Protein AF-A0A2J8PFP4-F1 (afdb_monomer)

Sequence (166 aa):
MRTADREARPGLLSLLLLLAGAGLSAASPPAAPRFNVSLDSAPELRWLPVLRHYDLDLVRAAMAQVIGDRVPKWVHVLIGKVVLELERFLPQPFTGEIRGMCDFMNLSLADCLLVNLAYESSAFCTSIVAQDSRGHIYHGRNLDYPFGNILRKLTVDVQFLKNGQV

Nearest PDB structures (foldseek):
  6dxw-assembly4_D  TM=9.879E-01  e=1.917E-19  Homo sapiens
  6dxx-assembly3_E  TM=9.504E-01  e=1.916E-13  Homo sapiens
  6dy1-assembly1_A  TM=9.183E-01  e=6.956E-11  Oryctolagus cuniculus
  6dxy-assembly2_C  TM=8.985E-01  e=9.750E-10  Mus musculus
  6dy2-assembly2_C  TM=8.325E-01  e=1.102E-09  Cavia porcellus

Organism: Pan troglodytes (NCBI:txid9598)

Mean predicted aligned error: 9.33 Å

Solvent-accessible surface area (backbone atoms only — not comparable to full-atom values): 10213 Å² total; per-residue (Å²): 135,84,84,82,81,80,78,77,65,72,68,62,61,58,56,54,52,60,64,65,70,64,71,74,76,68,75,75,75,84,77,59,57,74,48,76,33,45,70,78,44,60,44,45,55,33,54,54,76,63,55,73,79,51,62,63,70,61,51,52,52,49,47,53,48,51,34,69,76,62,48,56,69,69,55,55,58,48,38,65,75,41,38,78,68,52,50,80,76,50,59,81,60,56,51,40,33,49,48,26,52,17,65,74,69,74,49,54,68,40,57,51,50,47,42,61,54,46,62,78,48,88,63,44,74,52,78,49,78,49,66,52,100,86,71,52,79,46,78,52,71,53,83,44,51,100,63,42,86,58,49,66,77,70,50,64,44,76,43,58,22,52,95,88,39,112

pLDDT: mean 88.21, std 17.55, range [35.5, 98.75]

InterPro domains:
  IPR029130 Acid ceramidase, N-terminal [PF15508] (31-90)

Foldseek 3Di:
DDDDDDDDDPVVVVVVVVVVPPPPPVPPDDDFAEDEFEPVDQLLCRCVVVCVVDDLVLVVVVLVVLCVPQPPPVNLVVCLVCVVVVLVVDDPPVSNNLNSVCVVSVHDSSSSVSSVVSCVPDKDKDKDWDADPVGDIDIDMDIDDPPVVSVVVVDYHYDYDYPRHD

Structure (mmCIF, N/CA/C/O backbone):
data_AF-A0A2J8PFP4-F1
#
_entry.id   AF-A0A2J8PFP4-F1
#
loop_
_atom_site.group_PDB
_atom_site.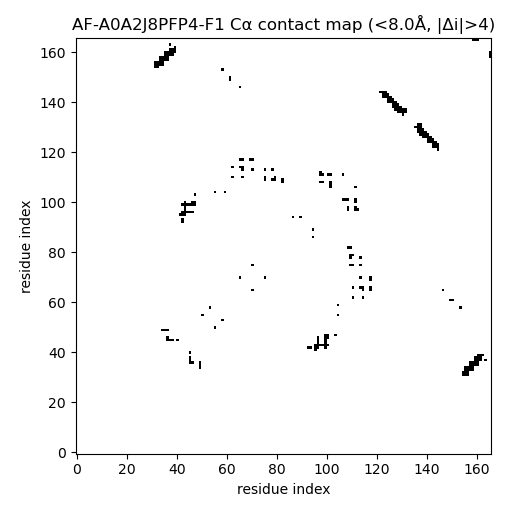id
_atom_site.type_symbol
_atom_site.label_atom_id
_atom_site.label_alt_id
_atom_site.label_comp_id
_atom_site.label_asym_id
_atom_site.label_entity_id
_atom_site.label_seq_id
_atom_site.pdbx_PDB_ins_code
_atom_site.Cartn_x
_atom_si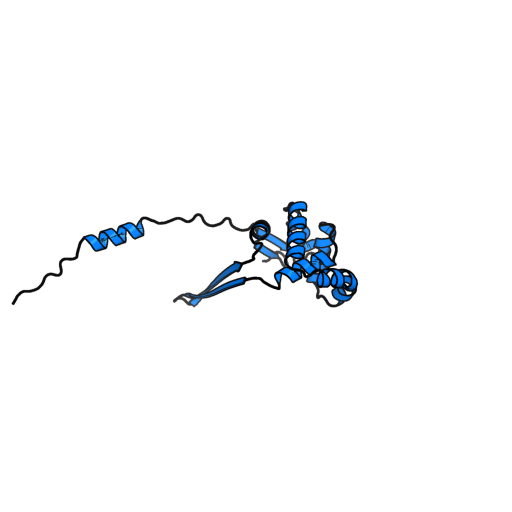te.Cartn_y
_atom_site.Cartn_z
_atom_site.occupancy
_atom_site.B_iso_or_equiv
_atom_site.auth_seq_id
_atom_site.auth_comp_id
_atom_site.auth_asym_id
_atom_site.auth_atom_id
_atom_site.pdbx_PDB_model_num
ATOM 1 N N . MET A 1 1 ? -46.204 -42.667 51.205 1.00 40.88 1 MET A N 1
ATOM 2 C CA . MET A 1 1 ? -45.641 -42.806 49.843 1.00 40.88 1 MET A CA 1
ATOM 3 C C . MET A 1 1 ? -44.461 -41.845 49.770 1.00 40.88 1 MET A C 1
ATOM 5 O O . MET A 1 1 ? -44.640 -40.692 50.130 1.00 40.88 1 MET A O 1
ATOM 9 N N . ARG A 1 2 ? -43.249 -42.362 49.537 1.00 35.50 2 ARG A N 1
ATOM 10 C CA . ARG A 1 2 ? -41.961 -41.719 49.862 1.00 35.50 2 ARG A CA 1
ATOM 11 C C . ARG A 1 2 ? -41.664 -40.487 48.995 1.00 35.50 2 ARG A C 1
ATOM 13 O O . ARG A 1 2 ? -41.816 -40.544 47.780 1.00 35.50 2 ARG A O 1
ATOM 20 N N . THR A 1 3 ? -41.188 -39.427 49.643 1.00 41.28 3 THR A N 1
ATOM 21 C CA . THR A 1 3 ? -40.472 -38.291 49.054 1.00 41.28 3 THR A CA 1
ATOM 22 C C . THR A 1 3 ? -39.126 -38.777 48.517 1.00 41.28 3 THR A C 1
ATOM 24 O O . THR A 1 3 ? -38.363 -39.407 49.246 1.00 41.28 3 THR A O 1
ATOM 27 N N . ALA A 1 4 ? -38.856 -38.546 47.233 1.00 41.44 4 ALA A N 1
ATOM 28 C CA . ALA A 1 4 ? -37.565 -38.845 46.627 1.00 41.44 4 ALA A CA 1
ATOM 29 C C . ALA A 1 4 ? -36.666 -37.609 46.743 1.00 41.44 4 ALA A C 1
ATOM 31 O O . ALA A 1 4 ? -36.849 -36.633 46.013 1.00 41.44 4 ALA A O 1
ATOM 32 N N . ASP A 1 5 ? -35.714 -37.664 47.672 1.00 41.69 5 ASP A N 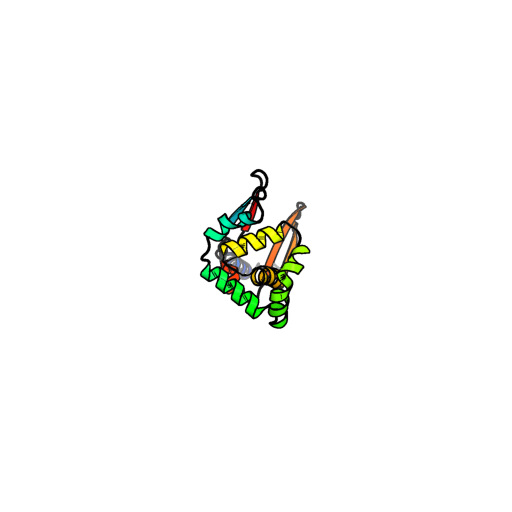1
ATOM 33 C CA . ASP A 1 5 ? -34.581 -36.748 47.730 1.00 41.69 5 ASP A CA 1
ATOM 34 C C . ASP A 1 5 ? -33.765 -36.862 46.436 1.00 41.69 5 ASP A C 1
ATOM 36 O O . ASP A 1 5 ? -33.290 -37.934 46.055 1.00 41.69 5 ASP A O 1
ATOM 40 N N . ARG A 1 6 ? -33.609 -35.738 45.732 1.00 49.31 6 ARG A N 1
ATOM 41 C CA . ARG A 1 6 ? -32.624 -35.598 44.658 1.00 49.31 6 ARG A CA 1
ATOM 42 C C . ARG A 1 6 ? -31.268 -35.342 45.309 1.00 49.31 6 ARG A C 1
ATOM 44 O O . ARG A 1 6 ? -30.914 -34.195 45.566 1.00 49.31 6 ARG A O 1
ATOM 51 N N . GLU A 1 7 ? -30.504 -36.404 45.546 1.00 48.09 7 GLU A N 1
ATOM 52 C CA . GLU A 1 7 ? -29.068 -36.289 45.808 1.00 48.09 7 GLU A CA 1
ATOM 53 C C . GLU A 1 7 ? -28.400 -35.549 44.639 1.00 48.09 7 GLU A C 1
ATOM 55 O O . GLU A 1 7 ? -28.343 -36.030 43.500 1.00 48.09 7 GLU A O 1
ATOM 60 N N . ALA A 1 8 ? -27.903 -34.345 44.917 1.00 50.38 8 ALA A N 1
ATOM 61 C CA . ALA A 1 8 ? -27.039 -33.613 44.009 1.00 50.38 8 ALA A CA 1
ATOM 62 C C . ALA A 1 8 ? -25.731 -34.400 43.857 1.00 50.38 8 ALA A C 1
ATOM 64 O O . ALA A 1 8 ? -24.941 -34.497 44.793 1.00 50.38 8 ALA A O 1
ATOM 65 N N . ARG A 1 9 ? -25.513 -34.995 42.677 1.00 55.59 9 ARG A N 1
ATOM 66 C CA . ARG A 1 9 ? -24.302 -35.769 42.372 1.00 55.59 9 ARG A CA 1
ATOM 67 C C . ARG A 1 9 ? -23.060 -34.868 42.508 1.00 55.59 9 ARG A C 1
ATOM 69 O O . ARG A 1 9 ? -22.893 -33.969 41.679 1.00 55.59 9 ARG A O 1
ATOM 76 N N . PRO A 1 10 ? -22.148 -35.130 43.464 1.00 51.59 10 PRO A N 1
ATOM 77 C CA . PRO A 1 10 ? -20.989 -34.270 43.732 1.00 51.59 10 PRO A CA 1
ATOM 78 C C . PRO A 1 10 ? -19.979 -34.220 42.572 1.00 51.59 10 PRO A C 1
ATOM 80 O O . PRO A 1 10 ? -19.159 -33.311 42.506 1.00 51.59 10 PRO A O 1
ATOM 83 N N . GLY A 1 11 ? -20.070 -35.142 41.606 1.00 53.44 11 GLY A N 1
ATOM 84 C CA . GLY A 1 11 ? -19.173 -35.192 40.448 1.00 53.44 11 GLY A CA 1
ATOM 85 C C . GLY A 1 11 ? -19.414 -34.120 39.377 1.00 53.44 11 GLY A C 1
ATOM 86 O O . GLY A 1 11 ? -18.504 -33.837 38.603 1.00 53.44 11 GLY A O 1
ATOM 87 N N . LEU A 1 12 ? -20.602 -33.499 39.317 1.00 53.47 12 LEU A N 1
ATOM 88 C CA . LEU A 1 12 ? -20.893 -32.497 38.277 1.00 53.47 12 LEU A CA 1
ATOM 89 C C . LEU A 1 12 ? -20.238 -31.138 38.584 1.00 53.47 12 LEU A C 1
ATOM 91 O O . LEU A 1 12 ? -19.797 -30.438 37.675 1.00 53.47 12 LEU A O 1
ATOM 95 N N . LEU A 1 13 ? -20.127 -30.791 39.870 1.00 50.81 13 LEU A N 1
ATOM 96 C CA . LEU A 1 13 ? -19.506 -29.547 40.334 1.00 50.81 13 LEU A CA 1
ATOM 97 C C . LEU A 1 13 ? -17.980 -29.572 40.161 1.00 50.81 13 LEU A C 1
ATOM 99 O O . LEU A 1 13 ? -17.392 -28.576 39.748 1.00 50.81 13 LEU A O 1
ATOM 103 N N . SER A 1 14 ? -17.343 -30.724 40.393 1.00 53.47 14 SER A N 1
ATOM 104 C CA . SER A 1 14 ? -15.900 -30.896 40.185 1.00 53.47 14 SER A CA 1
ATOM 105 C C . SER A 1 14 ? -15.495 -30.797 38.710 1.00 53.47 14 SER A C 1
ATOM 107 O O . SER A 1 14 ? -14.427 -30.270 38.409 1.00 53.47 14 SER A O 1
ATOM 109 N N . LEU A 1 15 ? -16.355 -31.234 37.781 1.00 50.84 15 LEU A N 1
ATOM 110 C CA . LEU A 1 15 ? -16.100 -31.124 36.340 1.00 50.84 15 LEU A CA 1
ATOM 111 C C . LEU A 1 15 ? -16.226 -29.673 35.831 1.00 50.84 15 LEU A C 1
ATOM 113 O O . LEU A 1 15 ? -15.460 -29.255 34.967 1.00 50.84 15 LEU A O 1
ATOM 117 N N . LEU A 1 16 ? -17.138 -28.884 36.411 1.00 51.00 16 LEU A N 1
ATOM 118 C CA . LEU A 1 16 ? -17.281 -27.448 36.129 1.00 51.00 16 LEU A CA 1
ATOM 119 C C . LEU A 1 16 ? -16.106 -26.617 36.678 1.00 51.00 16 LEU A C 1
ATOM 121 O O . LEU A 1 16 ? -15.674 -25.667 36.031 1.00 51.00 16 LEU A O 1
ATOM 125 N N . LEU A 1 17 ? -15.539 -27.004 37.825 1.00 51.75 17 LEU A N 1
ATOM 126 C CA . LEU A 1 17 ? -14.349 -26.361 38.403 1.00 51.75 17 LEU A CA 1
ATOM 127 C C . LEU A 1 17 ? -13.064 -26.648 37.603 1.00 51.75 17 LEU A C 1
ATOM 129 O O . LEU A 1 17 ? -12.207 -25.773 37.494 1.00 51.75 17 LEU A O 1
ATOM 133 N N . LEU A 1 18 ? -12.948 -27.828 36.983 1.00 50.22 18 LEU A N 1
ATOM 134 C CA . LEU A 1 18 ? -11.822 -28.172 36.099 1.00 50.22 18 LEU A CA 1
ATOM 135 C C . LEU A 1 18 ? -11.831 -27.380 34.779 1.00 50.22 18 LEU A C 1
ATOM 137 O O . LEU A 1 18 ? -10.768 -27.101 34.230 1.00 50.22 18 LEU A O 1
ATOM 141 N N . LEU A 1 19 ? -13.007 -26.958 34.300 1.00 51.31 19 LEU A N 1
ATOM 142 C CA . LEU A 1 19 ? -13.148 -26.089 33.123 1.00 51.31 19 LEU A CA 1
ATOM 143 C C . LEU A 1 19 ? -12.931 -24.600 33.438 1.00 51.31 19 LEU A C 1
ATOM 145 O O . LEU A 1 19 ? -12.617 -23.830 32.535 1.00 51.31 19 LEU A O 1
ATOM 149 N N . ALA A 1 20 ? -13.055 -24.191 34.704 1.00 50.16 20 ALA A N 1
ATOM 150 C CA . ALA A 1 20 ? -12.784 -22.819 35.138 1.00 50.16 20 ALA A CA 1
ATOM 151 C C . ALA A 1 20 ? -11.283 -22.540 35.368 1.00 50.16 20 ALA A C 1
ATOM 153 O O . ALA A 1 20 ? -10.859 -21.387 35.337 1.00 50.16 20 ALA A O 1
ATOM 154 N N . GLY A 1 21 ? -10.475 -23.584 35.599 1.00 46.50 21 GLY A N 1
ATOM 155 C CA . GLY A 1 21 ? -9.050 -23.471 35.940 1.00 46.50 21 GLY A CA 1
ATOM 156 C C . GLY A 1 21 ? -8.084 -23.419 34.752 1.00 46.50 21 GLY A C 1
ATOM 157 O O . GLY A 1 21 ? -6.934 -23.024 34.921 1.00 46.50 21 GLY A O 1
ATOM 158 N N . ALA A 1 22 ? -8.534 -23.764 33.544 1.00 48.81 22 ALA A N 1
ATOM 159 C CA . ALA A 1 22 ? -7.750 -23.614 32.321 1.00 48.81 22 ALA A CA 1
ATOM 160 C C . ALA A 1 22 ? -8.108 -22.294 31.630 1.00 48.81 22 ALA A C 1
ATOM 162 O O . ALA A 1 22 ? -8.529 -22.262 30.474 1.00 48.81 22 ALA A O 1
ATOM 163 N N . GLY A 1 23 ? -7.921 -21.185 32.345 1.00 50.06 23 GLY A N 1
ATOM 164 C CA . GLY A 1 23 ? -7.690 -19.906 31.696 1.00 50.06 23 GLY A CA 1
ATOM 165 C C . GLY A 1 23 ? -6.382 -20.015 30.922 1.00 50.06 23 GLY A C 1
ATOM 166 O O . GLY A 1 23 ? -5.331 -19.616 31.415 1.00 50.06 23 GLY A O 1
ATOM 167 N N . LEU A 1 24 ? -6.435 -20.603 29.724 1.00 48.34 24 LEU A N 1
ATOM 168 C CA . LEU A 1 24 ? -5.447 -20.372 28.685 1.00 48.34 24 LEU A CA 1
ATOM 169 C C . LEU A 1 24 ? -5.497 -18.867 28.441 1.00 48.34 24 LEU A C 1
ATOM 171 O O . LEU A 1 24 ? -6.281 -18.382 27.629 1.00 48.34 24 LEU A O 1
ATOM 175 N N . SER A 1 25 ? -4.696 -18.116 29.196 1.00 52.31 25 SER A N 1
ATOM 176 C CA . SER A 1 25 ? -4.283 -16.784 28.793 1.00 52.31 25 SER A CA 1
ATOM 177 C C . SER A 1 25 ? -3.449 -17.007 27.541 1.00 52.31 25 SER A C 1
ATOM 179 O O . SER A 1 25 ? -2.231 -17.170 27.593 1.00 52.31 25 SER A O 1
ATOM 181 N N . ALA A 1 26 ? -4.138 -17.176 26.412 1.00 59.69 26 ALA A N 1
ATOM 182 C CA . ALA A 1 26 ? -3.517 -17.088 25.116 1.00 59.69 26 ALA A CA 1
ATOM 183 C C . ALA A 1 26 ? -2.886 -15.701 25.104 1.00 59.69 26 ALA A C 1
ATOM 185 O O . ALA A 1 26 ? -3.598 -14.701 25.203 1.00 59.69 26 ALA A O 1
ATOM 186 N N . ALA A 1 27 ? -1.553 -15.653 25.098 1.00 63.12 27 ALA A N 1
ATOM 187 C CA . ALA A 1 27 ? -0.843 -14.398 24.967 1.00 63.12 27 ALA A CA 1
ATOM 188 C C . ALA A 1 27 ? -1.449 -13.659 23.772 1.00 63.12 27 ALA A C 1
ATOM 190 O O . ALA A 1 27 ? -1.549 -14.230 22.680 1.00 63.12 27 ALA A O 1
ATOM 191 N N . SER A 1 28 ? -1.917 -12.431 23.999 1.00 74.69 28 SER A N 1
ATOM 192 C CA . SER A 1 28 ? -2.461 -11.617 22.922 1.00 74.69 28 SER A CA 1
ATOM 193 C C . SER A 1 28 ? -1.425 -11.555 21.800 1.00 74.69 28 SER A C 1
ATOM 195 O O . SER A 1 28 ? -0.241 -11.341 22.093 1.00 74.69 28 SER A O 1
ATOM 197 N N . PRO A 1 29 ? -1.828 -11.750 20.532 1.00 83.44 29 PRO A N 1
ATOM 198 C CA . PRO A 1 29 ? -0.923 -11.546 19.416 1.00 83.44 29 PRO A CA 1
ATOM 199 C C . PRO A 1 29 ? -0.264 -10.166 19.532 1.00 83.44 29 PRO A C 1
ATOM 201 O O . PRO A 1 29 ? -0.910 -9.227 20.015 1.00 83.44 29 PRO A O 1
ATOM 204 N N . PRO A 1 30 ? 1.006 -10.020 19.118 1.00 90.06 30 PRO A N 1
ATOM 205 C CA . PRO A 1 30 ? 1.656 -8.720 19.136 1.00 90.06 30 PRO A CA 1
ATOM 206 C C . PRO A 1 30 ? 0.819 -7.727 18.327 1.00 90.06 30 PRO A C 1
ATOM 208 O O . PRO A 1 30 ? 0.369 -8.037 17.221 1.00 90.06 30 PRO A O 1
ATOM 211 N N . ALA A 1 31 ? 0.594 -6.544 18.896 1.00 93.94 31 ALA A N 1
ATOM 212 C CA . ALA A 1 31 ? -0.101 -5.474 18.199 1.00 93.94 31 ALA A CA 1
ATOM 213 C C . ALA A 1 31 ? 0.718 -5.018 16.984 1.00 93.94 31 ALA A C 1
ATOM 215 O O . ALA A 1 31 ? 1.953 -5.000 17.029 1.00 93.94 31 ALA A O 1
ATOM 216 N N . ALA A 1 32 ? 0.028 -4.631 15.911 1.00 96.50 32 ALA A N 1
ATOM 217 C CA . ALA A 1 32 ? 0.680 -4.015 14.767 1.00 96.50 32 ALA A CA 1
ATOM 218 C C . ALA A 1 32 ? 1.328 -2.679 15.187 1.00 96.50 32 ALA A C 1
ATOM 220 O O . ALA A 1 32 ? 0.770 -1.964 16.029 1.00 96.50 32 ALA A O 1
ATOM 221 N N . PRO A 1 33 ? 2.492 -2.312 14.622 1.00 97.50 33 PRO A N 1
ATOM 222 C CA . PRO A 1 33 ? 3.051 -0.981 14.811 1.00 97.50 33 PRO A CA 1
ATOM 223 C C . PRO A 1 33 ? 2.052 0.088 14.367 1.00 97.50 33 PRO A C 1
ATOM 225 O O . PRO A 1 33 ? 1.360 -0.082 13.360 1.00 97.50 33 PRO A O 1
ATOM 228 N N . ARG A 1 34 ? 1.998 1.197 15.108 1.00 98.31 34 ARG A N 1
ATOM 229 C CA . ARG A 1 34 ? 1.126 2.329 14.796 1.00 98.31 34 ARG A CA 1
ATOM 230 C C . ARG A 1 34 ? 1.922 3.492 14.227 1.00 98.31 34 ARG A C 1
ATOM 232 O O . ARG A 1 34 ? 2.930 3.883 14.811 1.00 98.31 34 ARG A O 1
ATOM 239 N N . PHE A 1 35 ? 1.424 4.078 13.145 1.00 98.44 35 PHE A N 1
ATOM 240 C CA . PHE A 1 35 ? 2.024 5.244 12.505 1.00 98.44 35 PHE A CA 1
ATOM 241 C C . PHE A 1 35 ? 1.008 6.354 12.261 1.00 98.44 35 PHE A C 1
ATOM 243 O O . PHE A 1 35 ? -0.181 6.099 12.080 1.00 98.44 35 PHE A O 1
ATOM 250 N N . ASN A 1 36 ? 1.511 7.585 12.192 1.00 98.44 36 ASN A N 1
ATOM 251 C CA . ASN A 1 36 ? 0.728 8.753 11.815 1.00 98.44 36 ASN A CA 1
ATOM 252 C C . ASN A 1 36 ? 1.052 9.151 10.374 1.00 98.44 36 ASN A C 1
ATOM 254 O O . ASN A 1 36 ? 2.225 9.238 10.007 1.00 98.44 36 ASN A O 1
ATOM 258 N N . VAL A 1 37 ? 0.023 9.458 9.587 1.00 98.62 37 VAL A N 1
ATOM 259 C CA . VAL A 1 37 ? 0.152 9.965 8.215 1.00 98.62 37 VAL A CA 1
ATOM 260 C C . VAL A 1 37 ? -0.600 11.287 8.104 1.00 98.62 37 VAL A C 1
ATOM 262 O O . VAL A 1 37 ? -1.812 11.332 8.279 1.00 98.62 37 VAL A O 1
ATOM 265 N N . SER A 1 38 ? 0.104 12.386 7.826 1.00 98.50 38 SER A N 1
ATOM 266 C CA . SER A 1 38 ? -0.521 13.712 7.725 1.00 98.50 38 SER A CA 1
ATOM 267 C C . SER A 1 38 ? -1.148 13.948 6.349 1.00 98.50 38 SER A C 1
ATOM 269 O O . SER A 1 38 ? -0.451 13.992 5.339 1.00 98.50 38 SER A O 1
ATOM 271 N N . LEU A 1 39 ? -2.457 14.198 6.314 1.00 98.56 39 LEU A N 1
ATOM 272 C CA . LEU A 1 39 ? -3.216 14.621 5.133 1.00 98.56 39 LEU A CA 1
ATOM 273 C C . LEU A 1 39 ? -2.982 16.095 4.761 1.00 98.56 39 LEU A C 1
ATOM 275 O O . LEU A 1 39 ? -3.491 16.561 3.738 1.00 98.56 39 LEU A O 1
ATOM 279 N N . ASP A 1 40 ? -2.231 16.836 5.578 1.00 98.31 40 ASP A N 1
ATOM 280 C CA . ASP A 1 40 ? -1.750 18.186 5.259 1.00 98.31 40 ASP A CA 1
ATOM 281 C C . ASP A 1 40 ? -0.465 18.153 4.427 1.00 98.31 40 ASP A C 1
ATOM 283 O O . ASP A 1 40 ? -0.133 19.129 3.758 1.00 98.31 40 ASP A O 1
ATOM 287 N N . SER A 1 41 ? 0.241 17.019 4.426 1.00 98.44 41 SER A N 1
ATOM 288 C CA . SER A 1 41 ? 1.385 16.799 3.544 1.00 98.44 41 SER A CA 1
ATOM 289 C C . SER A 1 41 ? 0.927 16.504 2.114 1.00 98.44 41 SER A C 1
ATOM 291 O O . SER A 1 41 ? -0.126 15.887 1.892 1.00 98.44 41 SER A O 1
ATOM 293 N N . ALA A 1 42 ? 1.750 16.915 1.144 1.00 98.50 42 ALA A N 1
ATOM 294 C CA . ALA A 1 42 ? 1.577 16.538 -0.256 1.00 98.50 42 ALA A CA 1
ATOM 295 C C . ALA A 1 42 ? 1.541 15.000 -0.385 1.00 98.50 42 ALA A C 1
ATOM 297 O O . ALA A 1 42 ? 2.339 14.346 0.298 1.00 98.50 42 ALA A O 1
ATOM 298 N N . PRO A 1 43 ? 0.637 14.422 -1.202 1.00 98.69 43 PRO A N 1
ATOM 299 C CA . PRO A 1 43 ? 0.469 12.972 -1.359 1.00 98.69 43 PRO A CA 1
ATOM 300 C C . PRO A 1 43 ? 1.786 12.194 -1.498 1.00 98.69 43 PRO A C 1
ATOM 302 O O . PRO A 1 43 ? 2.003 11.206 -0.802 1.00 98.69 43 PRO A O 1
ATOM 305 N N . GLU A 1 44 ? 2.713 12.712 -2.300 1.00 98.62 44 GLU A N 1
ATOM 306 C CA . GLU A 1 44 ? 4.015 12.119 -2.620 1.00 98.62 44 GLU A CA 1
ATOM 307 C C . GLU A 1 44 ? 4.931 11.971 -1.393 1.00 98.62 44 GLU A C 1
ATOM 309 O O . GLU A 1 44 ? 5.871 11.180 -1.391 1.00 98.62 44 GLU A O 1
ATOM 314 N N . LEU A 1 45 ? 4.673 12.731 -0.326 1.00 98.56 45 LEU A N 1
ATOM 315 C CA . LEU A 1 45 ? 5.523 12.779 0.863 1.00 98.56 45 LEU A CA 1
ATOM 316 C C . LEU A 1 45 ? 4.896 12.089 2.082 1.00 98.56 45 LEU A C 1
ATOM 318 O O . LEU A 1 45 ? 5.600 11.824 3.059 1.00 98.56 45 LEU A O 1
ATOM 322 N N . ARG A 1 46 ? 3.591 11.786 2.038 1.00 98.69 46 ARG A N 1
ATOM 323 C CA . ARG A 1 46 ? 2.794 11.322 3.192 1.00 98.69 46 ARG A CA 1
ATOM 324 C C . ARG A 1 46 ? 3.365 10.089 3.878 1.00 98.69 46 ARG A C 1
ATOM 326 O O . ARG A 1 46 ? 3.374 10.013 5.104 1.00 98.69 46 ARG A O 1
ATOM 333 N N . TRP A 1 47 ? 3.856 9.145 3.084 1.00 98.62 47 TRP A N 1
ATOM 334 C CA . TRP A 1 47 ? 4.299 7.836 3.560 1.00 98.62 47 TRP A CA 1
ATOM 335 C C . TRP A 1 47 ? 5.797 7.756 3.856 1.00 98.62 47 TRP A C 1
ATOM 337 O O . TRP A 1 47 ? 6.245 6.782 4.461 1.00 98.62 47 TRP A O 1
ATOM 347 N N . LEU A 1 48 ? 6.583 8.779 3.498 1.00 98.19 48 LEU A N 1
ATOM 348 C CA . LEU A 1 48 ? 8.035 8.766 3.704 1.00 98.19 48 LEU A CA 1
ATOM 349 C C . LEU A 1 48 ? 8.444 8.592 5.174 1.00 98.19 48 LEU A C 1
ATOM 351 O O . LEU A 1 48 ? 9.381 7.831 5.422 1.00 98.19 48 LEU A O 1
ATOM 355 N N . PRO A 1 49 ? 7.784 9.233 6.164 1.00 98.25 49 PRO A N 1
ATOM 356 C CA . PRO A 1 49 ? 8.106 8.995 7.567 1.00 98.25 49 PRO A CA 1
ATOM 357 C C . PRO A 1 49 ? 7.928 7.527 7.967 1.00 98.25 49 PRO A C 1
ATOM 359 O O . PRO A 1 49 ? 8.785 6.997 8.661 1.00 98.25 49 PRO A O 1
ATOM 362 N N . VAL A 1 50 ? 6.876 6.861 7.477 1.00 98.31 50 VAL A N 1
ATOM 363 C CA . VAL A 1 50 ? 6.584 5.447 7.767 1.00 98.31 50 VAL A CA 1
ATOM 364 C C . VAL A 1 50 ? 7.606 4.528 7.102 1.00 98.31 50 VAL A C 1
ATOM 366 O O . VAL A 1 50 ? 8.185 3.671 7.764 1.00 98.31 50 VAL A O 1
ATOM 369 N N . LEU A 1 51 ? 7.886 4.739 5.812 1.00 97.31 51 LEU A N 1
ATOM 370 C CA . LEU A 1 51 ? 8.797 3.895 5.029 1.00 97.31 51 LEU A CA 1
ATOM 371 C C . LEU A 1 51 ? 10.216 3.838 5.611 1.00 97.31 51 LEU A C 1
ATOM 373 O O . LEU A 1 51 ? 10.882 2.814 5.497 1.00 97.31 51 LEU A O 1
ATOM 377 N N . ARG A 1 52 ? 10.670 4.899 6.287 1.00 97.56 52 ARG A N 1
ATOM 378 C CA . ARG A 1 52 ? 11.989 4.948 6.946 1.00 97.56 52 ARG A CA 1
ATOM 379 C C . ARG A 1 52 ? 12.142 3.980 8.123 1.00 97.56 52 ARG A C 1
ATOM 381 O O . ARG A 1 52 ? 13.266 3.762 8.562 1.00 97.56 52 ARG A O 1
ATOM 388 N N . HIS A 1 53 ? 11.050 3.411 8.635 1.00 97.94 53 HIS A N 1
ATOM 389 C CA . HIS A 1 53 ? 11.088 2.399 9.695 1.00 97.94 53 HIS A CA 1
ATOM 390 C C . HIS A 1 53 ? 11.246 0.967 9.169 1.00 97.94 53 HIS A C 1
ATOM 392 O O . HIS A 1 53 ? 11.361 0.040 9.971 1.00 97.94 53 HIS A O 1
ATOM 398 N N . TYR A 1 54 ? 11.246 0.776 7.849 1.00 97.31 54 TYR A N 1
ATOM 399 C CA . TYR A 1 54 ? 11.298 -0.538 7.225 1.00 97.31 54 TYR A CA 1
ATOM 400 C C . TYR A 1 54 ? 12.616 -0.778 6.494 1.00 97.31 54 TYR A C 1
ATOM 402 O O . TYR A 1 54 ? 13.201 0.125 5.897 1.00 97.31 54 TYR A O 1
ATOM 410 N N . ASP A 1 55 ? 13.048 -2.037 6.503 1.00 96.56 55 ASP A N 1
ATOM 411 C CA . ASP A 1 55 ? 14.083 -2.527 5.600 1.00 96.56 55 ASP A CA 1
ATOM 412 C C . ASP A 1 55 ? 13.524 -2.570 4.170 1.00 96.56 55 ASP A C 1
ATOM 414 O O . ASP A 1 55 ? 12.611 -3.343 3.863 1.00 96.56 55 ASP A O 1
ATOM 418 N N . LEU A 1 56 ? 14.065 -1.722 3.295 1.00 95.88 56 LEU A N 1
ATOM 419 C CA . LEU A 1 56 ? 13.585 -1.597 1.922 1.00 95.88 56 LEU A CA 1
ATOM 420 C C . LEU A 1 56 ? 13.855 -2.842 1.086 1.00 95.88 56 LEU A C 1
ATOM 422 O O . LEU A 1 56 ? 13.088 -3.105 0.164 1.00 95.88 56 LEU A O 1
ATOM 426 N N . ASP A 1 57 ? 14.881 -3.632 1.396 1.00 95.81 57 ASP A N 1
ATOM 427 C CA . ASP A 1 57 ? 15.136 -4.866 0.652 1.00 95.81 57 ASP A CA 1
ATOM 428 C C . ASP A 1 57 ? 14.076 -5.917 0.982 1.00 95.81 57 ASP A C 1
ATOM 430 O O . ASP A 1 57 ? 13.566 -6.590 0.083 1.00 95.81 57 ASP A O 1
ATOM 434 N N . LEU A 1 58 ? 13.638 -5.971 2.245 1.00 94.50 58 LEU A N 1
ATOM 435 C CA . LEU A 1 58 ? 12.493 -6.781 2.654 1.00 94.50 58 LEU A CA 1
ATOM 436 C C . LEU A 1 58 ? 11.205 -6.324 1.957 1.00 94.50 58 LEU A C 1
ATOM 438 O O . LEU A 1 58 ? 10.462 -7.163 1.444 1.00 94.50 58 LEU A O 1
ATOM 442 N N . VAL A 1 59 ? 10.932 -5.016 1.916 1.00 96.25 59 VAL A N 1
ATOM 443 C CA . VAL A 1 59 ? 9.717 -4.474 1.280 1.00 96.25 59 VAL A CA 1
ATOM 444 C C . VAL A 1 59 ? 9.717 -4.738 -0.228 1.00 96.25 59 VAL A C 1
ATOM 446 O O . VAL A 1 59 ? 8.726 -5.234 -0.764 1.00 96.25 59 VAL A O 1
ATOM 449 N N . ARG A 1 60 ? 10.836 -4.489 -0.919 1.00 96.50 60 ARG A N 1
ATOM 450 C CA . ARG A 1 60 ? 10.972 -4.771 -2.357 1.00 96.50 60 ARG A CA 1
ATOM 451 C C . ARG A 1 60 ? 10.797 -6.256 -2.659 1.00 96.50 60 ARG A C 1
ATOM 453 O O . ARG A 1 60 ? 10.084 -6.598 -3.600 1.00 96.50 60 ARG A O 1
ATOM 460 N N . ALA A 1 61 ? 11.396 -7.137 -1.853 1.00 94.69 61 ALA A N 1
ATOM 461 C CA . ALA A 1 61 ? 11.235 -8.581 -2.008 1.00 94.69 61 ALA A CA 1
ATOM 462 C C . ALA A 1 61 ? 9.772 -9.014 -1.819 1.00 94.69 61 ALA A C 1
ATOM 464 O O . ALA A 1 61 ? 9.260 -9.812 -2.603 1.00 94.69 61 ALA A O 1
ATOM 465 N N . ALA A 1 62 ? 9.078 -8.441 -0.830 1.00 94.69 62 ALA A N 1
ATOM 466 C CA . ALA A 1 62 ? 7.655 -8.677 -0.613 1.00 94.69 62 ALA A CA 1
ATOM 467 C C . ALA A 1 62 ? 6.808 -8.255 -1.823 1.00 94.69 62 ALA A C 1
ATOM 469 O O . ALA A 1 62 ? 5.982 -9.034 -2.293 1.00 94.69 62 ALA A O 1
ATOM 470 N N . MET A 1 63 ? 7.034 -7.051 -2.359 1.00 95.38 63 MET A N 1
ATOM 471 C CA . MET A 1 63 ? 6.318 -6.555 -3.540 1.00 95.38 63 MET A CA 1
ATOM 472 C C . MET A 1 63 ? 6.570 -7.437 -4.765 1.00 95.38 63 MET A C 1
ATOM 474 O O . MET A 1 63 ? 5.620 -7.836 -5.437 1.00 95.38 63 MET A O 1
ATOM 478 N N . ALA A 1 64 ? 7.833 -7.785 -5.027 1.00 94.62 64 ALA A N 1
ATOM 479 C CA . ALA A 1 64 ? 8.209 -8.647 -6.143 1.00 94.62 64 ALA A CA 1
ATOM 480 C C . ALA A 1 64 ? 7.543 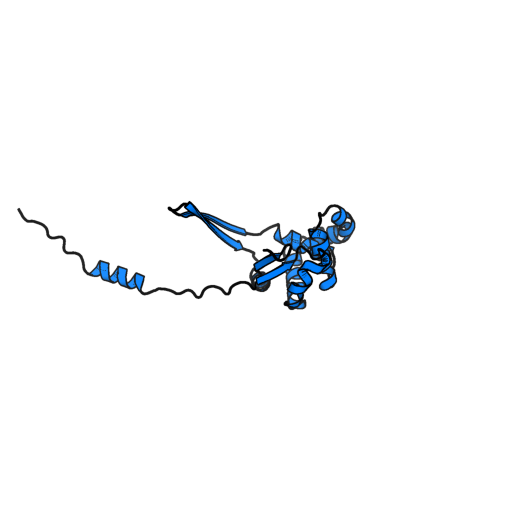-10.026 -6.045 1.00 94.62 64 ALA A C 1
ATOM 482 O O . ALA A 1 64 ? 7.046 -10.542 -7.046 1.00 94.62 64 ALA A O 1
ATOM 483 N N . GLN A 1 65 ? 7.480 -10.596 -4.840 1.00 92.88 65 GLN A N 1
ATOM 484 C CA . GLN A 1 65 ? 6.792 -11.859 -4.618 1.00 92.88 65 GLN A CA 1
ATOM 485 C C . GLN A 1 65 ? 5.284 -11.739 -4.863 1.00 92.88 65 GLN A C 1
ATOM 487 O O . GLN A 1 65 ? 4.729 -12.552 -5.595 1.00 92.88 65 GLN A O 1
ATOM 492 N N . VAL A 1 66 ? 4.614 -10.724 -4.304 1.00 93.12 66 VAL A N 1
ATOM 493 C CA . VAL A 1 66 ? 3.165 -10.537 -4.506 1.00 93.12 66 VAL A CA 1
ATOM 494 C C . VAL A 1 66 ? 2.836 -10.365 -5.990 1.00 93.12 66 VAL A C 1
ATOM 496 O O . VAL A 1 66 ? 1.895 -10.988 -6.481 1.00 93.12 66 VAL A O 1
ATOM 499 N N . ILE A 1 67 ? 3.626 -9.576 -6.724 1.00 94.81 67 ILE A N 1
ATOM 500 C CA . ILE A 1 67 ? 3.456 -9.420 -8.174 1.00 94.81 67 ILE A CA 1
ATOM 501 C C . ILE A 1 67 ? 3.670 -10.762 -8.880 1.00 94.81 67 ILE A C 1
ATOM 503 O O . ILE A 1 67 ? 2.815 -11.175 -9.659 1.00 94.81 67 ILE A O 1
ATOM 507 N N . GLY A 1 68 ? 4.766 -11.467 -8.588 1.00 93.25 68 GLY A N 1
ATOM 508 C CA . GLY A 1 68 ? 5.081 -12.753 -9.214 1.00 93.25 68 GLY A CA 1
ATOM 509 C C . GLY A 1 68 ? 4.024 -13.834 -8.969 1.00 93.25 68 GLY A C 1
ATOM 510 O O . GLY A 1 68 ? 3.720 -14.608 -9.877 1.00 93.25 68 GLY A O 1
ATOM 511 N N . ASP A 1 69 ? 3.433 -13.850 -7.774 1.00 90.88 69 ASP A N 1
ATOM 512 C CA . ASP A 1 69 ? 2.453 -14.853 -7.357 1.00 90.88 69 ASP A CA 1
ATOM 513 C C . ASP A 1 69 ? 1.024 -14.528 -7.825 1.00 90.88 69 ASP A C 1
ATOM 515 O O . ASP A 1 69 ? 0.212 -15.443 -8.002 1.00 90.88 69 ASP A O 1
ATOM 519 N N . ARG A 1 70 ? 0.670 -13.242 -7.980 1.00 92.44 70 ARG A N 1
ATOM 520 C CA . ARG A 1 70 ? -0.730 -12.812 -8.196 1.00 92.44 70 ARG A CA 1
ATOM 521 C C . ARG A 1 70 ? -0.994 -12.112 -9.516 1.00 92.44 70 ARG A C 1
ATOM 523 O O . ARG A 1 70 ? -2.137 -12.125 -9.966 1.00 92.44 70 ARG A O 1
ATOM 530 N N . VAL A 1 71 ? 0.014 -11.531 -10.159 1.00 94.94 71 VAL A N 1
ATOM 531 C CA . VAL A 1 71 ? -0.168 -10.794 -11.411 1.00 94.94 71 VAL A CA 1
ATOM 532 C C . VAL A 1 71 ? 0.183 -11.700 -12.593 1.00 94.94 71 VAL A C 1
ATOM 534 O O . VAL A 1 71 ? 1.335 -12.110 -12.744 1.00 94.94 71 VAL A O 1
ATOM 537 N N . PRO A 1 72 ? -0.772 -12.012 -13.491 1.00 96.31 72 PRO A N 1
ATOM 538 C CA . PRO A 1 72 ? -0.459 -12.763 -14.698 1.00 96.31 72 PRO A CA 1
ATOM 539 C C . PRO A 1 72 ? 0.589 -12.033 -15.544 1.00 96.31 72 PRO A C 1
ATOM 541 O O . PRO A 1 72 ? 0.496 -10.824 -15.756 1.00 96.31 72 PRO A O 1
ATOM 544 N N . LYS A 1 73 ? 1.548 -12.773 -16.113 1.00 97.00 73 LYS A N 1
ATOM 545 C CA . LYS A 1 73 ? 2.656 -12.195 -16.901 1.00 97.00 73 LYS A CA 1
ATOM 546 C C . LYS A 1 73 ? 2.190 -11.248 -18.010 1.00 97.00 73 LYS A C 1
ATOM 548 O O . LYS A 1 73 ? 2.822 -10.228 -18.256 1.00 97.00 73 LYS A O 1
ATOM 553 N N . TRP A 1 74 ? 1.079 -11.569 -18.675 1.00 97.81 74 TRP A N 1
ATOM 554 C CA . TRP A 1 74 ? 0.532 -10.723 -19.739 1.00 97.81 74 TRP A CA 1
ATOM 555 C C . TRP A 1 74 ? 0.009 -9.379 -19.210 1.00 97.81 74 TRP A C 1
ATOM 557 O O . TRP A 1 74 ? 0.158 -8.371 -19.895 1.00 97.81 74 TRP A O 1
ATOM 567 N N . VAL A 1 75 ? -0.543 -9.349 -17.989 1.00 97.50 75 VAL A N 1
ATOM 568 C CA . VAL A 1 75 ? -0.980 -8.116 -17.317 1.00 97.50 75 VAL A CA 1
ATOM 569 C C . VAL A 1 75 ? 0.236 -7.274 -16.959 1.00 97.50 75 VAL A C 1
ATOM 571 O O . VAL A 1 75 ? 0.255 -6.089 -17.268 1.00 97.50 75 VAL A O 1
ATOM 574 N N . HIS A 1 76 ? 1.275 -7.886 -16.381 1.00 97.75 76 HIS A N 1
ATOM 575 C CA . HIS A 1 76 ? 2.520 -7.188 -16.039 1.00 97.75 76 HIS A CA 1
ATOM 576 C C . HIS A 1 76 ? 3.148 -6.511 -17.268 1.00 97.75 76 HIS A C 1
ATOM 578 O O . HIS A 1 76 ? 3.404 -5.308 -17.250 1.00 97.75 76 HIS A O 1
ATOM 584 N N . VAL A 1 77 ? 3.275 -7.244 -18.382 1.00 97.81 77 VAL A N 1
ATOM 585 C CA . VAL A 1 77 ? 3.784 -6.704 -19.657 1.00 97.81 77 VAL A CA 1
ATOM 586 C C . VAL A 1 77 ? 2.883 -5.603 -20.222 1.00 97.81 77 VAL A C 1
ATOM 588 O O . VAL A 1 77 ? 3.393 -4.615 -20.750 1.00 97.81 77 VAL A O 1
ATOM 591 N N . LEU A 1 78 ? 1.558 -5.765 -20.154 1.00 97.69 78 LEU A N 1
ATOM 592 C CA . LEU A 1 78 ? 0.612 -4.767 -20.652 1.00 97.69 78 LEU A CA 1
ATOM 593 C C . LEU A 1 78 ? 0.717 -3.469 -19.853 1.00 97.69 78 LEU A C 1
ATOM 595 O O . LEU A 1 78 ? 0.936 -2.416 -20.447 1.00 97.69 78 LEU A O 1
ATOM 599 N N . ILE A 1 79 ? 0.607 -3.545 -18.525 1.00 97.25 79 ILE A N 1
ATOM 600 C CA . ILE A 1 79 ? 0.656 -2.367 -17.654 1.00 97.25 79 ILE A CA 1
ATOM 601 C C . ILE A 1 79 ? 2.008 -1.668 -17.770 1.00 97.25 79 ILE A C 1
ATOM 603 O O . ILE A 1 79 ? 2.029 -0.449 -17.900 1.00 97.25 79 ILE A O 1
ATOM 607 N N . GLY A 1 80 ? 3.119 -2.403 -17.874 1.00 97.00 80 GLY A N 1
ATOM 608 C CA . GLY A 1 80 ? 4.434 -1.807 -18.130 1.00 97.00 80 GLY A CA 1
ATOM 609 C C . GLY A 1 80 ? 4.496 -0.919 -19.383 1.00 97.00 80 GLY A C 1
ATOM 610 O O . GLY A 1 80 ? 5.291 0.015 -19.423 1.00 97.00 80 GLY A O 1
ATOM 611 N N . LYS A 1 81 ? 3.643 -1.163 -20.388 1.00 97.44 81 LYS A N 1
ATOM 612 C CA . LYS A 1 81 ? 3.573 -0.357 -21.618 1.00 97.44 81 LYS A CA 1
ATOM 613 C C . LYS A 1 81 ? 2.612 0.824 -21.540 1.00 97.44 81 LYS A C 1
ATOM 615 O O . LYS A 1 81 ? 2.816 1.782 -22.271 1.00 97.44 81 LYS A O 1
ATOM 620 N N . VAL A 1 82 ? 1.559 0.732 -20.726 1.00 97.00 82 VAL A N 1
ATOM 621 C CA . VAL A 1 82 ? 0.447 1.705 -20.726 1.00 97.00 82 VAL A CA 1
ATOM 622 C C . VAL A 1 82 ? 0.292 2.455 -19.406 1.00 97.00 82 VAL A C 1
ATOM 624 O O . VAL A 1 82 ? -0.677 3.190 -19.235 1.00 97.00 82 VAL A O 1
ATOM 627 N N . VAL A 1 83 ? 1.198 2.256 -18.441 1.00 96.69 83 VAL A N 1
ATOM 628 C CA . VAL A 1 83 ? 1.045 2.812 -17.088 1.00 96.69 83 VAL A CA 1
ATOM 629 C C . VAL A 1 83 ? 0.962 4.340 -17.085 1.00 96.69 83 VAL A C 1
ATOM 631 O O . VAL A 1 83 ? 0.180 4.882 -16.315 1.00 96.69 83 VAL A O 1
ATOM 634 N N . LEU A 1 84 ? 1.698 5.035 -17.959 1.00 95.56 84 LEU A N 1
ATOM 635 C CA . LEU A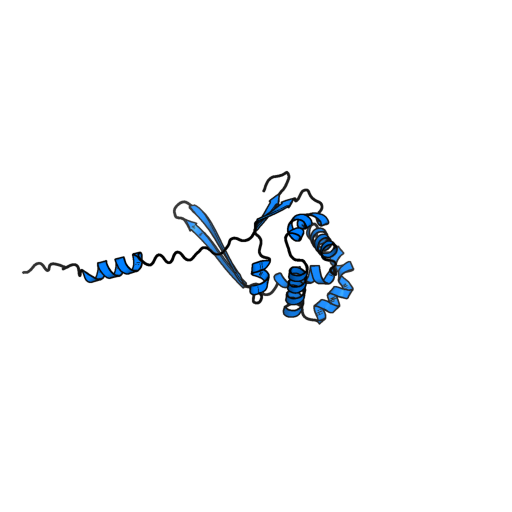 1 84 ? 1.696 6.503 -18.015 1.00 95.56 84 LEU A CA 1
ATOM 636 C C . LEU A 1 84 ? 0.356 7.054 -18.521 1.00 95.56 84 LEU A C 1
ATOM 638 O O . LEU A 1 84 ? -0.153 8.045 -18.003 1.00 95.56 84 LEU A O 1
ATOM 642 N N . GLU A 1 85 ? -0.249 6.401 -19.510 1.00 95.69 85 GLU A N 1
ATOM 643 C CA . GLU A 1 85 ? -1.593 6.718 -19.979 1.00 95.69 85 GLU A CA 1
ATOM 644 C C . GLU A 1 85 ? -2.641 6.362 -18.926 1.00 95.69 85 GLU A C 1
ATOM 646 O O . GLU A 1 85 ? -3.537 7.166 -18.672 1.00 95.69 85 GLU A O 1
ATOM 651 N N . LEU A 1 86 ? -2.519 5.187 -18.298 1.00 93.19 86 LEU A N 1
ATOM 652 C CA . LEU A 1 86 ? -3.445 4.705 -17.273 1.00 93.19 86 LEU A CA 1
ATOM 653 C C . LEU A 1 86 ? -3.478 5.636 -16.061 1.00 93.19 86 LEU A C 1
ATOM 655 O O . LEU A 1 86 ? -4.549 5.926 -15.534 1.00 93.19 86 LEU A O 1
ATOM 659 N N . GLU A 1 87 ? -2.320 6.138 -15.647 1.00 93.81 87 GLU A N 1
ATOM 660 C CA . GLU A 1 87 ? -2.186 7.039 -14.510 1.00 93.81 87 GLU A CA 1
ATOM 661 C C . GLU A 1 87 ? -3.068 8.287 -14.632 1.00 93.81 87 GLU A C 1
ATOM 663 O O . GLU A 1 87 ? -3.623 8.753 -13.641 1.00 93.81 87 GLU A O 1
ATOM 668 N N . ARG A 1 88 ? -3.285 8.791 -15.852 1.00 94.50 88 ARG A N 1
ATOM 669 C CA . ARG A 1 88 ? -4.139 9.964 -16.105 1.00 94.50 88 ARG A CA 1
ATOM 670 C C . ARG A 1 88 ? -5.605 9.735 -15.738 1.00 94.50 88 ARG A C 1
ATOM 672 O O . ARG A 1 88 ? -6.349 10.702 -15.599 1.00 94.50 88 ARG A O 1
ATOM 679 N N . PHE A 1 89 ? -6.019 8.477 -15.617 1.00 95.62 89 PHE A N 1
ATOM 680 C CA . PHE A 1 89 ? -7.367 8.077 -15.222 1.00 95.62 89 PHE A CA 1
ATOM 681 C C . PHE A 1 89 ? -7.457 7.688 -13.744 1.00 95.62 89 PHE A C 1
ATOM 683 O O . PHE A 1 89 ? -8.557 7.471 -13.238 1.00 95.62 89 PHE A O 1
ATOM 690 N N . LEU A 1 90 ? -6.322 7.592 -13.048 1.00 95.44 90 LEU A N 1
ATOM 691 C CA . LEU A 1 90 ? -6.289 7.255 -11.635 1.00 95.44 90 LEU A CA 1
ATOM 692 C C . LEU A 1 90 ? -6.494 8.526 -10.788 1.00 95.44 90 LEU A C 1
ATOM 694 O O . LEU A 1 90 ? -5.867 9.559 -11.042 1.00 95.44 90 LEU A O 1
ATOM 698 N N . PRO A 1 91 ? -7.373 8.486 -9.775 1.00 97.75 91 PRO A N 1
ATOM 699 C CA . PRO A 1 91 ? -7.696 9.665 -8.987 1.00 97.75 91 PRO A CA 1
ATOM 700 C C . PRO A 1 91 ? -6.574 10.038 -8.011 1.00 97.75 91 PRO A C 1
ATOM 702 O O . PRO A 1 91 ? -5.902 9.181 -7.434 1.00 97.75 91 PRO A O 1
ATOM 705 N N . GLN A 1 92 ? -6.439 11.338 -7.749 1.00 97.62 92 GLN A N 1
ATOM 706 C CA . GLN A 1 92 ? -5.715 11.818 -6.572 1.00 97.62 92 GLN A CA 1
ATOM 707 C C . GLN A 1 92 ? -6.553 11.590 -5.299 1.00 97.62 92 GLN A C 1
ATOM 709 O O . GLN A 1 92 ? -7.784 11.624 -5.374 1.00 97.62 92 GLN A O 1
ATOM 714 N N . PRO A 1 93 ? -5.925 11.372 -4.125 1.00 98.31 93 PRO A N 1
ATOM 715 C CA . PRO A 1 93 ? -4.485 11.469 -3.842 1.00 98.31 93 PRO A CA 1
ATOM 716 C C . PRO A 1 93 ? -3.668 10.196 -4.144 1.00 98.31 93 PRO A C 1
ATOM 718 O O . PRO A 1 93 ? -2.461 10.171 -3.908 1.00 98.31 93 PRO A O 1
ATOM 721 N N . PHE A 1 94 ? -4.309 9.126 -4.618 1.00 98.31 94 PHE A N 1
ATOM 722 C CA . PHE A 1 94 ? -3.685 7.805 -4.713 1.00 98.31 94 PHE A CA 1
ATOM 723 C C . PHE A 1 94 ? -2.515 7.770 -5.696 1.00 98.31 94 PHE A C 1
ATOM 725 O O . PHE A 1 94 ? -1.498 7.144 -5.411 1.00 98.31 94 PHE A O 1
ATOM 732 N N . THR A 1 95 ? -2.618 8.469 -6.830 1.00 97.69 95 THR A N 1
ATOM 733 C CA . THR A 1 95 ? -1.520 8.543 -7.805 1.00 97.69 95 THR A CA 1
ATOM 734 C C . THR A 1 95 ? -0.275 9.199 -7.229 1.00 97.69 95 THR A C 1
ATOM 736 O O . THR A 1 95 ? 0.819 8.659 -7.388 1.00 97.69 95 THR A O 1
ATOM 739 N N . GLY A 1 96 ? -0.429 10.318 -6.518 1.00 98.44 96 GLY A N 1
ATOM 740 C CA . GLY A 1 96 ? 0.682 10.991 -5.850 1.00 98.44 96 GLY A CA 1
ATOM 741 C C . GLY A 1 96 ? 1.301 10.133 -4.745 1.00 98.44 96 GLY A C 1
ATOM 742 O O . GLY A 1 96 ? 2.520 10.006 -4.682 1.00 98.44 96 GLY A O 1
ATOM 743 N N . GLU A 1 97 ? 0.484 9.466 -3.921 1.00 98.75 97 GLU A N 1
ATOM 744 C CA . GLU A 1 97 ? 0.987 8.552 -2.883 1.00 98.75 97 GLU A CA 1
ATOM 745 C C . GLU A 1 97 ? 1.766 7.368 -3.479 1.00 98.75 97 GLU A C 1
ATOM 747 O O . GLU A 1 97 ? 2.876 7.079 -3.027 1.00 98.75 97 GLU A O 1
ATOM 752 N N . ILE A 1 98 ? 1.242 6.729 -4.533 1.00 98.44 98 ILE A N 1
ATOM 753 C CA . ILE A 1 98 ? 1.924 5.635 -5.242 1.00 98.44 98 ILE A CA 1
ATOM 754 C C . ILE A 1 98 ? 3.256 6.122 -5.826 1.00 98.44 98 ILE A C 1
ATOM 756 O O . ILE A 1 98 ? 4.274 5.461 -5.628 1.00 98.44 98 ILE A O 1
ATOM 760 N N . ARG A 1 99 ? 3.283 7.287 -6.492 1.00 98.00 99 ARG A N 1
ATOM 761 C CA . ARG A 1 99 ? 4.526 7.876 -7.020 1.00 98.00 99 ARG A CA 1
ATOM 762 C C . ARG A 1 99 ? 5.559 8.116 -5.929 1.00 98.00 99 ARG A C 1
ATOM 764 O O . ARG A 1 99 ? 6.695 7.682 -6.076 1.00 98.00 99 ARG A O 1
ATOM 771 N N . GLY A 1 100 ? 5.153 8.726 -4.818 1.00 98.31 100 GLY A N 1
ATOM 772 C CA . GLY A 1 100 ? 6.037 8.985 -3.683 1.00 98.31 100 GLY A CA 1
ATOM 773 C C . GLY A 1 100 ? 6.697 7.718 -3.136 1.00 98.31 100 GLY A C 1
ATOM 774 O O . GLY A 1 100 ? 7.895 7.701 -2.848 1.00 98.31 100 GLY A O 1
ATOM 775 N N . MET A 1 101 ? 5.930 6.627 -3.050 1.00 97.94 101 MET A N 1
ATOM 776 C CA . MET A 1 101 ? 6.457 5.315 -2.674 1.00 97.94 101 MET A CA 1
A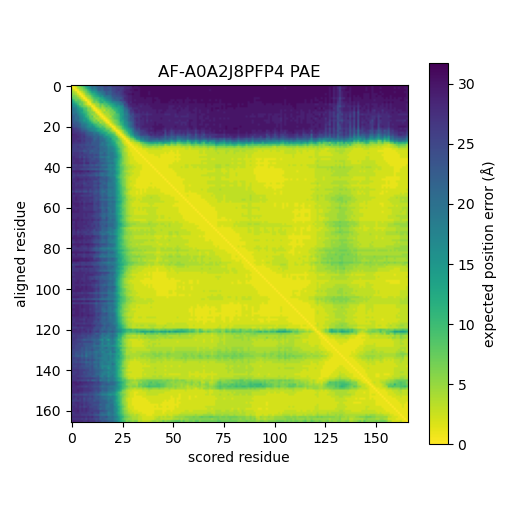TOM 777 C C . MET A 1 101 ? 7.438 4.758 -3.715 1.00 97.94 101 MET A C 1
ATOM 779 O O . MET A 1 101 ? 8.495 4.248 -3.335 1.00 97.94 101 MET A O 1
ATOM 783 N N . CYS A 1 102 ? 7.119 4.860 -5.010 1.00 97.38 102 CYS A N 1
ATOM 784 C CA . CYS A 1 102 ? 8.006 4.407 -6.083 1.00 97.38 102 CYS A CA 1
ATOM 785 C C . CYS A 1 102 ? 9.337 5.151 -6.077 1.00 97.38 102 CYS A C 1
ATOM 787 O O . CYS A 1 102 ? 10.386 4.512 -6.120 1.00 97.38 102 CYS A O 1
ATOM 789 N N . ASP A 1 103 ? 9.291 6.478 -5.979 1.00 97.81 103 ASP A N 1
ATOM 790 C CA . ASP A 1 103 ? 10.472 7.336 -5.998 1.00 97.81 103 ASP A CA 1
ATOM 791 C C . ASP A 1 103 ? 11.375 7.028 -4.798 1.00 97.81 103 ASP A C 1
ATOM 793 O O . ASP A 1 103 ? 12.585 6.858 -4.948 1.00 97.81 103 ASP A O 1
ATOM 797 N N . PHE A 1 104 ? 10.789 6.867 -3.605 1.00 97.69 104 PHE A N 1
ATOM 798 C CA . PHE A 1 104 ? 11.544 6.529 -2.398 1.00 97.69 104 PHE A CA 1
ATOM 799 C C . PHE A 1 104 ? 12.185 5.137 -2.460 1.00 97.69 104 PHE A C 1
ATOM 801 O O . PHE A 1 104 ? 13.306 4.943 -1.991 1.00 97.69 104 PHE A O 1
ATOM 808 N N . MET A 1 105 ? 11.484 4.155 -3.032 1.00 96.25 105 MET A N 1
ATOM 809 C CA . MET A 1 105 ? 11.975 2.777 -3.125 1.00 96.25 105 MET A CA 1
ATOM 810 C C . MET A 1 105 ? 12.797 2.500 -4.387 1.00 96.25 105 MET A C 1
ATOM 812 O O . MET A 1 105 ? 13.398 1.424 -4.466 1.00 96.25 105 MET A O 1
ATOM 816 N N . ASN A 1 106 ? 12.876 3.453 -5.320 1.00 96.62 106 ASN A N 1
ATOM 817 C CA . ASN A 1 106 ? 13.440 3.295 -6.661 1.00 96.62 106 ASN A CA 1
ATOM 818 C C . ASN A 1 106 ? 12.792 2.127 -7.434 1.00 96.62 106 ASN A C 1
ATOM 820 O O . ASN A 1 106 ? 13.472 1.211 -7.898 1.00 96.62 106 ASN A O 1
ATOM 824 N N . LEU A 1 107 ? 11.459 2.136 -7.509 1.00 96.81 107 LEU A N 1
ATOM 825 C CA . LEU A 1 107 ? 10.647 1.126 -8.194 1.00 96.81 107 LEU A CA 1
ATOM 826 C C . LEU A 1 107 ? 9.910 1.716 -9.396 1.00 96.81 107 LEU A C 1
ATOM 828 O O . LEU A 1 107 ? 9.673 2.920 -9.476 1.00 96.81 107 LEU A O 1
ATOM 832 N N . SER A 1 108 ? 9.521 0.855 -10.338 1.00 97.75 108 SER A N 1
ATOM 833 C CA . SER A 1 108 ? 8.724 1.286 -11.484 1.00 97.75 108 SER A CA 1
ATOM 834 C C . SER A 1 108 ? 7.295 1.640 -11.054 1.00 97.75 108 SER A C 1
ATOM 836 O O . SER A 1 108 ? 6.700 0.960 -10.215 1.00 97.75 108 SER A O 1
ATOM 838 N N . LEU A 1 109 ? 6.703 2.666 -11.678 1.00 97.56 109 LEU A N 1
ATOM 839 C CA . LEU A 1 109 ? 5.299 3.027 -11.442 1.00 97.56 109 LEU A CA 1
ATOM 840 C C . LEU A 1 109 ? 4.351 1.854 -11.740 1.00 97.56 109 LEU A C 1
ATOM 842 O O . LEU A 1 109 ? 3.358 1.668 -11.040 1.00 97.56 109 LEU A O 1
ATOM 846 N N . ALA A 1 110 ? 4.678 1.045 -12.754 1.00 97.75 110 ALA A N 1
ATOM 847 C CA . ALA A 1 110 ? 3.911 -0.142 -13.112 1.00 97.75 110 ALA A CA 1
ATOM 848 C C . ALA A 1 110 ? 3.879 -1.159 -11.965 1.00 97.75 110 ALA A C 1
ATOM 850 O O . ALA A 1 110 ? 2.798 -1.611 -11.600 1.00 97.75 110 ALA A O 1
ATOM 851 N N . ASP A 1 111 ? 5.025 -1.477 -11.358 1.00 97.75 111 ASP A N 1
ATOM 852 C CA . ASP A 1 111 ? 5.086 -2.436 -10.250 1.00 97.75 111 ASP A CA 1
ATOM 853 C C . ASP A 1 111 ? 4.390 -1.901 -8.995 1.00 97.75 111 ASP A C 1
ATOM 855 O O . ASP A 1 111 ? 3.610 -2.622 -8.371 1.00 97.75 111 ASP A O 1
ATOM 859 N N . CYS A 1 112 ? 4.601 -0.627 -8.643 1.00 97.81 112 CYS A N 1
ATOM 860 C CA . CYS A 1 112 ? 3.903 -0.023 -7.506 1.00 97.81 112 CYS A CA 1
ATOM 861 C C . CYS A 1 112 ? 2.379 -0.028 -7.694 1.00 97.81 112 CYS A C 1
ATOM 863 O O . CYS A 1 112 ? 1.636 -0.300 -6.750 1.00 97.81 112 CYS A O 1
ATOM 865 N N . LEU A 1 113 ? 1.895 0.263 -8.906 1.00 97.69 113 LEU A N 1
ATOM 866 C CA . LEU A 1 113 ? 0.470 0.206 -9.212 1.00 97.69 113 LEU A CA 1
ATOM 867 C C . LEU A 1 113 ? -0.047 -1.235 -9.136 1.00 97.69 113 LEU A C 1
ATOM 869 O O . LEU A 1 113 ? 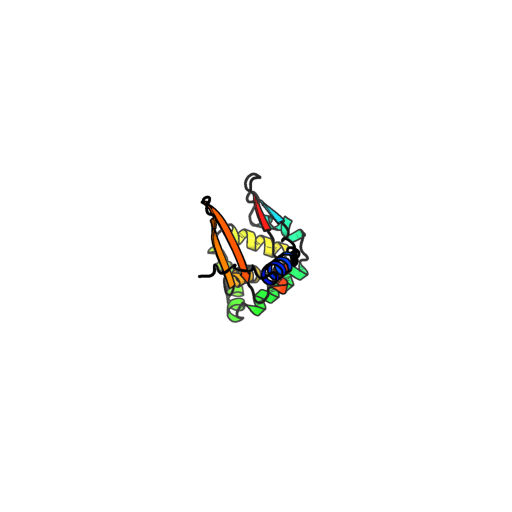-1.060 -1.503 -8.493 1.00 97.69 113 LEU A O 1
A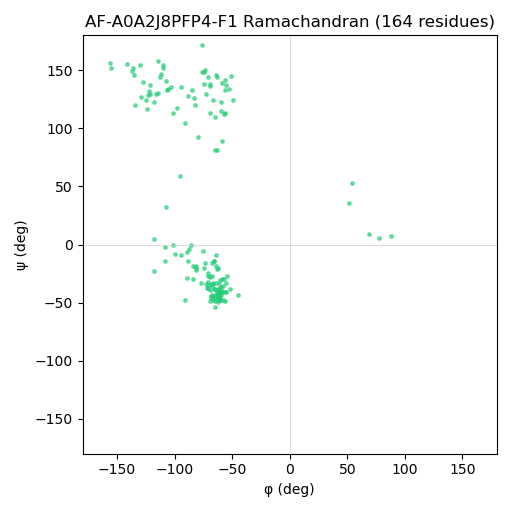TOM 873 N N . LEU A 1 114 ? 0.660 -2.173 -9.766 1.00 97.19 114 LEU A N 1
ATOM 874 C CA . LEU A 1 114 ? 0.256 -3.574 -9.828 1.00 97.19 114 LEU A CA 1
ATOM 875 C C . LEU A 1 114 ? 0.199 -4.233 -8.455 1.00 97.19 114 LEU A C 1
ATOM 877 O O . LEU A 1 114 ? -0.724 -5.005 -8.218 1.00 97.19 114 LEU A O 1
ATOM 881 N N . VAL A 1 115 ? 1.128 -3.932 -7.543 1.00 95.62 115 VAL A N 1
ATOM 882 C CA . VAL A 1 115 ? 1.063 -4.509 -6.194 1.00 95.62 115 VAL A CA 1
ATOM 883 C C . VAL A 1 115 ? -0.139 -3.984 -5.406 1.00 95.62 115 VAL A C 1
ATOM 885 O O . VAL A 1 115 ? -0.761 -4.762 -4.691 1.00 95.62 115 VAL A O 1
ATOM 888 N N . ASN A 1 116 ? -0.526 -2.714 -5.582 1.00 96.56 116 ASN A N 1
ATOM 889 C CA . ASN A 1 116 ? -1.748 -2.179 -4.974 1.00 96.56 116 ASN A CA 1
ATOM 890 C C . ASN A 1 116 ? -2.985 -2.912 -5.514 1.00 96.56 116 ASN A C 1
ATOM 892 O O . ASN A 1 116 ? -3.831 -3.341 -4.740 1.00 96.56 116 ASN A O 1
ATOM 896 N N . LEU A 1 117 ? -3.045 -3.149 -6.829 1.00 95.31 117 LEU A N 1
ATOM 897 C CA . LEU A 1 117 ? -4.145 -3.889 -7.457 1.00 95.31 117 LEU A CA 1
ATOM 898 C C . LEU A 1 117 ? -4.138 -5.392 -7.131 1.00 95.31 117 LEU A C 1
ATOM 900 O O . LEU A 1 117 ? -5.188 -6.030 -7.141 1.00 95.31 117 LEU A O 1
ATOM 904 N N . ALA A 1 118 ? -2.978 -5.980 -6.838 1.00 93.06 118 ALA A N 1
ATOM 905 C CA . ALA A 1 118 ? -2.868 -7.398 -6.510 1.00 93.06 118 ALA A CA 1
ATOM 906 C C . ALA A 1 118 ? -3.623 -7.756 -5.218 1.00 93.06 118 ALA A C 1
ATOM 908 O O . ALA A 1 118 ? -4.180 -8.853 -5.135 1.00 93.06 118 ALA A O 1
ATOM 909 N N . TYR A 1 119 ? -3.685 -6.834 -4.250 1.00 90.81 119 TYR A N 1
ATOM 910 C CA . TYR A 1 119 ? -4.461 -6.986 -3.013 1.00 90.81 119 TYR A CA 1
ATOM 911 C C . TYR A 1 119 ? -5.983 -6.918 -3.233 1.00 90.81 119 TYR A C 1
ATOM 913 O O . TYR A 1 119 ? -6.747 -7.501 -2.468 1.00 90.81 119 TYR A O 1
ATOM 921 N N . GLU A 1 120 ? -6.443 -6.274 -4.305 1.00 92.44 120 GLU A N 1
ATOM 922 C CA . GLU A 1 120 ? -7.879 -6.104 -4.594 1.00 92.44 120 GLU A CA 1
ATOM 923 C C . GLU A 1 120 ? -8.550 -7.390 -5.081 1.00 92.44 120 GLU A C 1
ATOM 925 O O . GLU A 1 120 ? -9.773 -7.527 -5.093 1.00 92.44 120 GLU A O 1
ATOM 930 N N . SER A 1 121 ? -7.743 -8.365 -5.485 1.00 82.31 121 SER A N 1
ATOM 931 C CA . SER A 1 121 ? -8.215 -9.695 -5.826 1.00 82.31 121 SER A CA 1
ATOM 932 C C . SER A 1 121 ? -7.735 -10.668 -4.765 1.00 82.31 121 SER A C 1
ATOM 934 O O . SER A 1 121 ? -6.668 -10.492 -4.185 1.00 82.31 121 SER A O 1
ATOM 936 N N . SER A 1 122 ? -8.481 -11.751 -4.544 1.00 78.94 122 SER A N 1
ATOM 937 C CA . SER A 1 122 ? -7.997 -12.939 -3.829 1.00 78.94 122 SER A CA 1
ATOM 938 C C . SER A 1 122 ? -7.723 -12.808 -2.319 1.00 78.94 122 SER A C 1
ATOM 940 O O . SER A 1 122 ? -7.186 -13.746 -1.719 1.00 78.94 122 SER A O 1
ATOM 942 N N . ALA A 1 123 ? -8.110 -11.685 -1.714 1.00 88.69 123 ALA A N 1
ATOM 943 C CA . ALA A 1 123 ? -8.251 -11.554 -0.271 1.00 88.69 123 ALA A CA 1
ATOM 944 C C . ALA A 1 123 ? -9.446 -12.384 0.220 1.00 88.69 123 ALA A C 1
ATOM 946 O O . ALA A 1 123 ? -10.518 -12.359 -0.386 1.00 88.69 123 ALA A O 1
ATOM 947 N N . PHE A 1 124 ? -9.279 -13.078 1.342 1.00 93.56 124 PHE A N 1
ATOM 948 C CA . PHE A 1 124 ? -10.381 -13.709 2.065 1.00 93.56 124 PHE A CA 1
ATOM 949 C C . PHE A 1 124 ? -10.622 -12.968 3.380 1.00 93.56 124 PHE A C 1
ATOM 951 O O . PHE A 1 124 ? -9.742 -12.283 3.916 1.00 93.56 124 PHE A O 1
ATOM 958 N N . CYS A 1 125 ? -11.848 -13.048 3.885 1.00 96.12 125 CYS A N 1
ATOM 959 C CA . CYS A 1 125 ? -12.211 -12.378 5.118 1.00 96.12 125 CYS A CA 1
ATOM 960 C C . CYS A 1 125 ? -13.388 -13.038 5.824 1.00 96.12 125 CYS A C 1
ATOM 962 O O . CYS A 1 125 ? -14.281 -13.607 5.201 1.00 96.12 125 CYS A O 1
ATOM 964 N N . THR A 1 126 ? -13.403 -12.889 7.145 1.00 97.75 126 THR A N 1
ATOM 965 C CA . THR A 1 126 ? -14.607 -13.038 7.966 1.00 97.75 126 THR A CA 1
ATOM 966 C C . THR A 1 126 ? -14.800 -11.738 8.729 1.00 97.75 126 THR A C 1
ATOM 968 O O . THR A 1 126 ? -13.859 -11.269 9.369 1.00 97.75 126 THR A O 1
ATOM 971 N N . SER A 1 127 ? -16.001 -11.169 8.665 1.00 98.12 127 SER A N 1
ATOM 972 C CA . SER A 1 127 ? -16.359 -9.922 9.345 1.00 98.12 127 SER A CA 1
ATOM 973 C C . SER A 1 127 ? -17.620 -10.129 10.172 1.00 98.12 127 SER A C 1
ATOM 975 O O . SER A 1 127 ? -18.553 -10.799 9.734 1.00 98.12 127 SER A O 1
ATOM 977 N N . ILE A 1 128 ? -17.643 -9.549 11.368 1.00 98.56 128 ILE A N 1
ATOM 978 C CA . ILE A 1 128 ? -18.757 -9.619 12.310 1.00 98.56 128 ILE A CA 1
ATOM 979 C C . ILE A 1 128 ? -19.092 -8.198 12.752 1.00 98.56 128 ILE A C 1
ATOM 981 O O . ILE A 1 128 ? -18.229 -7.472 13.249 1.00 98.56 128 ILE A O 1
ATOM 985 N N . VAL A 1 129 ? -20.365 -7.835 12.617 1.00 98.44 129 VAL A N 1
ATOM 986 C CA . VAL A 1 129 ? -20.963 -6.669 13.267 1.00 98.44 129 VAL A CA 1
ATOM 987 C C . VAL A 1 129 ? -22.011 -7.164 14.258 1.00 98.44 129 VAL A C 1
ATOM 989 O O . VAL A 1 129 ? -22.825 -8.025 13.926 1.00 98.44 129 VAL A O 1
ATOM 992 N N . ALA A 1 130 ? -21.961 -6.668 15.490 1.00 98.50 130 ALA A N 1
ATOM 993 C CA . ALA A 1 130 ? -22.855 -7.083 16.565 1.00 98.50 130 ALA A CA 1
ATOM 994 C C . ALA A 1 130 ? -23.265 -5.886 17.425 1.00 98.50 130 ALA A C 1
ATOM 996 O O . ALA A 1 130 ? -22.539 -4.898 17.512 1.00 98.50 130 ALA A O 1
ATOM 997 N N . GLN A 1 131 ? -24.417 -5.992 18.082 1.00 98.69 131 GLN A N 1
ATOM 998 C CA . GLN A 1 131 ? -24.910 -5.003 19.035 1.00 98.69 131 GLN A CA 1
ATOM 999 C C . GLN A 1 131 ? -25.149 -5.680 20.390 1.00 98.69 131 GLN A C 1
ATOM 1001 O O . GLN A 1 131 ? -25.762 -6.748 20.429 1.00 98.69 131 GLN A O 1
ATOM 1006 N N . ASP A 1 132 ? -24.667 -5.095 21.494 1.00 98.25 132 ASP A N 1
ATOM 1007 C CA . ASP A 1 132 ? -24.966 -5.614 22.839 1.00 98.25 132 ASP A CA 1
ATOM 1008 C C . ASP A 1 132 ? -26.395 -5.253 23.291 1.00 98.25 132 ASP A C 1
ATOM 1010 O O . ASP A 1 132 ? -27.105 -4.458 22.671 1.00 98.25 132 ASP A O 1
ATOM 1014 N N . SER A 1 133 ? -26.830 -5.816 24.420 1.00 98.44 133 SER A N 1
ATOM 1015 C CA . SER A 1 133 ? -28.140 -5.524 25.020 1.00 98.44 133 SER A CA 1
ATOM 1016 C C . SER A 1 133 ? -28.319 -4.073 25.485 1.00 98.44 133 SER A C 1
ATOM 1018 O O . SER A 1 133 ? -29.431 -3.689 25.838 1.00 98.44 133 SER A O 1
ATOM 1020 N N . ARG A 1 134 ? -27.251 -3.262 25.489 1.00 98.56 134 ARG A N 1
ATOM 1021 C CA . ARG A 1 134 ? -27.269 -1.833 25.836 1.00 98.56 134 ARG A CA 1
ATOM 1022 C C . ARG A 1 134 ? -27.234 -0.932 24.599 1.00 98.56 134 ARG A C 1
ATOM 1024 O O . ARG A 1 134 ? -27.265 0.284 24.748 1.00 98.56 134 ARG A O 1
ATOM 1031 N N . GLY A 1 135 ? -27.183 -1.504 23.397 1.00 98.31 135 GLY A N 1
ATOM 1032 C CA . GLY A 1 135 ? -27.130 -0.752 22.147 1.00 98.31 135 GL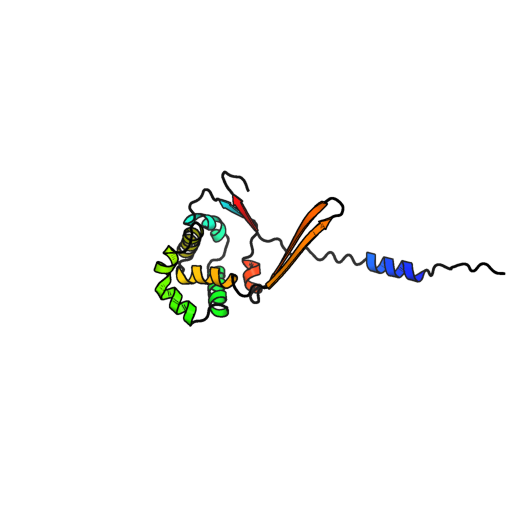Y A CA 1
ATOM 1033 C C . GLY A 1 135 ? -25.724 -0.370 21.678 1.00 98.31 135 GLY A C 1
ATOM 1034 O O . GLY A 1 135 ? -25.610 0.366 20.703 1.00 98.31 135 GLY A O 1
ATOM 1035 N N . HIS A 1 136 ? -24.653 -0.856 22.315 1.00 98.69 136 HIS A N 1
ATOM 1036 C CA . HIS A 1 136 ? -23.290 -0.624 21.829 1.00 98.69 136 HIS A CA 1
ATOM 1037 C C . HIS A 1 136 ? -22.991 -1.481 20.602 1.00 98.69 136 HIS A C 1
ATOM 1039 O O . HIS A 1 136 ? -23.300 -2.672 20.588 1.00 98.69 136 HIS A O 1
ATOM 1045 N N . ILE A 1 137 ? -22.329 -0.888 19.609 1.00 98.56 137 ILE A N 1
ATOM 1046 C CA . ILE A 1 137 ? -21.930 -1.557 18.370 1.00 98.56 137 ILE A CA 1
ATOM 1047 C C . ILE A 1 137 ? -20.497 -2.082 18.483 1.00 98.56 137 ILE A C 1
ATOM 1049 O O . ILE A 1 137 ? -19.591 -1.369 18.910 1.00 98.56 137 ILE A O 1
ATOM 1053 N N . TYR A 1 138 ? -20.296 -3.317 18.036 1.00 98.50 138 TYR A N 1
ATOM 1054 C CA . TYR A 1 138 ? -19.011 -3.999 17.947 1.00 98.50 138 TYR A CA 1
ATOM 1055 C C . TYR A 1 138 ? -18.760 -4.393 16.497 1.00 98.50 138 TYR A C 1
ATOM 1057 O O . TYR A 1 138 ? -19.656 -4.900 15.821 1.00 98.50 138 TYR A O 1
ATOM 1065 N N . HIS A 1 139 ? -17.532 -4.190 16.029 1.00 98.50 139 HIS A N 1
ATOM 1066 C CA . HIS A 1 139 ? -17.104 -4.572 14.690 1.00 98.50 139 HIS A CA 1
ATOM 1067 C C . HIS A 1 139 ? -15.739 -5.254 14.791 1.00 98.50 139 HIS A C 1
ATOM 1069 O O . HIS A 1 139 ? -14.782 -4.666 15.289 1.00 98.50 139 HIS A O 1
ATOM 1075 N N . GLY A 1 140 ? -15.662 -6.507 14.348 1.00 98.12 140 GLY A N 1
ATOM 1076 C CA . GLY A 1 140 ? -14.432 -7.294 14.324 1.00 98.12 140 GLY A CA 1
ATOM 1077 C C . GLY A 1 140 ? -14.288 -8.043 13.007 1.00 98.12 140 GLY A C 1
ATOM 1078 O O . GLY A 1 140 ? -15.286 -8.364 12.359 1.00 98.12 140 GLY A O 1
ATOM 1079 N N . ARG A 1 141 ? -13.048 -8.313 12.590 1.00 98.19 141 ARG A N 1
ATOM 1080 C CA . ARG A 1 141 ? -12.777 -9.023 11.337 1.00 98.19 141 ARG A CA 1
ATOM 1081 C C . ARG A 1 141 ? -11.414 -9.719 11.327 1.00 98.19 141 ARG A C 1
ATOM 1083 O O . ARG A 1 141 ? -10.493 -9.256 11.991 1.00 98.19 141 ARG A O 1
ATOM 1090 N N . ASN A 1 142 ? -11.278 -10.750 10.491 1.00 96.94 142 ASN A N 1
ATOM 1091 C CA . ASN A 1 142 ? -10.003 -11.370 10.094 1.00 96.94 142 ASN A CA 1
ATOM 1092 C C . ASN A 1 142 ? -9.725 -11.112 8.613 1.00 96.94 142 ASN A C 1
ATOM 1094 O O . ASN A 1 142 ? -10.673 -11.092 7.819 1.00 96.94 142 ASN A O 1
ATOM 1098 N N . LEU A 1 143 ? -8.452 -10.913 8.253 1.00 95.38 143 LEU A N 1
ATOM 1099 C CA . LEU A 1 143 ? -7.967 -10.744 6.879 1.00 95.38 143 LEU A CA 1
ATOM 1100 C C . LEU A 1 143 ? -6.995 -11.856 6.524 1.00 95.38 143 LEU A C 1
ATOM 1102 O O . LEU A 1 143 ? -5.949 -11.988 7.159 1.00 95.38 143 LEU A O 1
ATOM 1106 N N . ASP A 1 144 ? -7.317 -12.589 5.468 1.00 94.25 144 ASP A N 1
ATOM 1107 C CA . ASP A 1 144 ? -6.613 -13.809 5.118 1.00 94.25 144 ASP A CA 1
ATOM 1108 C C . ASP A 1 144 ? -6.019 -13.696 3.712 1.00 94.25 144 ASP A C 1
ATOM 1110 O O . ASP A 1 144 ? -6.700 -13.359 2.740 1.00 94.25 144 ASP A O 1
ATOM 1114 N N . TYR A 1 145 ? -4.728 -14.011 3.612 1.00 90.94 145 TYR A N 1
ATOM 1115 C CA . TYR A 1 145 ? -3.977 -14.078 2.362 1.00 90.94 145 TYR A CA 1
ATOM 1116 C C . TYR A 1 145 ? -3.102 -15.334 2.332 1.00 90.94 145 TYR A C 1
ATOM 1118 O O . TYR A 1 145 ? -2.522 -15.696 3.362 1.00 90.94 145 TYR A O 1
ATOM 1126 N N . PRO A 1 146 ? -2.900 -15.957 1.154 1.00 85.12 146 PRO A N 1
ATOM 1127 C CA . PRO A 1 146 ? -2.011 -17.113 1.033 1.00 85.12 146 PRO A CA 1
ATOM 1128 C C . PRO A 1 146 ? -0.526 -16.764 1.252 1.00 85.12 146 PRO A C 1
ATOM 1130 O O . PRO A 1 146 ? 0.271 -17.650 1.536 1.00 85.12 146 PRO A O 1
ATOM 1133 N N . PHE A 1 147 ? -0.160 -15.480 1.196 1.00 84.25 147 PHE A N 1
ATOM 1134 C CA . PHE A 1 147 ? 1.187 -14.944 1.450 1.00 84.25 147 PHE A CA 1
ATOM 1135 C C . PHE A 1 147 ? 1.284 -14.190 2.795 1.00 84.25 147 PHE A C 1
ATOM 1137 O O . PHE A 1 147 ? 2.048 -13.239 2.970 1.00 84.25 147 PHE A O 1
ATOM 1144 N N . GLY A 1 148 ? 0.505 -14.624 3.795 1.00 83.38 148 GLY A N 1
ATOM 1145 C CA . GLY A 1 148 ? 0.447 -13.981 5.113 1.00 83.38 148 GLY A CA 1
ATOM 1146 C C . GLY A 1 148 ? 1.764 -13.988 5.909 1.00 83.38 148 GLY A C 1
ATOM 1147 O O . GLY A 1 148 ? 1.937 -13.168 6.804 1.00 83.38 148 GLY A O 1
ATOM 1148 N N . ASN A 1 149 ? 2.722 -14.868 5.604 1.00 85.88 149 ASN A N 1
ATOM 1149 C CA . ASN A 1 149 ? 4.049 -14.876 6.245 1.00 85.88 149 ASN A CA 1
ATOM 1150 C C . ASN A 1 149 ? 4.834 -13.570 6.027 1.00 85.88 149 ASN A C 1
ATOM 1152 O O . ASN A 1 149 ? 5.603 -13.169 6.901 1.00 85.88 149 ASN A O 1
ATOM 1156 N N . ILE A 1 150 ? 4.613 -12.910 4.893 1.00 86.75 150 ILE A N 1
ATOM 1157 C CA . ILE A 1 150 ? 5.261 -11.651 4.529 1.00 86.75 150 ILE A CA 1
ATOM 1158 C C . ILE A 1 150 ? 4.412 -10.475 5.000 1.00 86.75 150 ILE A C 1
ATOM 1160 O O . ILE A 1 150 ? 4.921 -9.590 5.685 1.00 86.75 150 ILE A O 1
ATOM 1164 N N . LEU A 1 151 ? 3.102 -10.509 4.729 1.00 91.38 151 LEU A N 1
ATOM 1165 C CA . LEU A 1 151 ? 2.203 -9.405 5.079 1.00 91.38 151 LEU A CA 1
ATOM 1166 C C . LEU A 1 151 ? 2.134 -9.139 6.579 1.00 91.38 151 LEU A C 1
ATOM 1168 O O . LEU A 1 151 ? 2.041 -7.983 6.980 1.00 91.38 151 LEU A O 1
ATOM 1172 N N . ARG A 1 152 ? 2.248 -10.173 7.424 1.00 94.06 152 ARG A N 1
ATOM 1173 C CA . ARG A 1 152 ? 2.279 -9.995 8.886 1.00 94.06 152 ARG A CA 1
ATOM 1174 C C . ARG A 1 152 ? 3.400 -9.059 9.347 1.00 94.06 152 ARG A C 1
ATOM 1176 O O . ARG A 1 152 ? 3.225 -8.382 10.349 1.00 94.06 152 ARG A O 1
ATOM 1183 N N . LYS A 1 153 ? 4.528 -8.994 8.625 1.00 94.00 153 LYS A N 1
ATOM 1184 C CA . LYS A 1 153 ? 5.655 -8.098 8.950 1.00 94.00 153 LYS A CA 1
ATOM 1185 C C . LYS A 1 153 ? 5.446 -6.663 8.460 1.00 94.00 153 LYS A C 1
ATOM 1187 O O . LYS A 1 153 ? 6.135 -5.764 8.924 1.00 94.00 153 LYS A O 1
ATOM 1192 N N . LEU A 1 154 ? 4.524 -6.465 7.521 1.00 95.75 154 LEU A N 1
ATOM 1193 C CA . LEU A 1 154 ? 4.218 -5.178 6.888 1.00 95.75 154 LEU A CA 1
ATOM 1194 C C . LEU A 1 154 ? 2.862 -4.610 7.336 1.00 95.75 154 LEU A C 1
ATOM 1196 O O . LEU A 1 154 ? 2.480 -3.525 6.915 1.00 95.75 154 LEU A O 1
ATOM 1200 N N . THR A 1 155 ? 2.126 -5.338 8.180 1.00 96.56 155 THR A N 1
ATOM 1201 C CA . THR A 1 155 ? 0.827 -4.906 8.705 1.00 96.56 155 THR A CA 1
ATOM 1202 C C . THR A 1 155 ? 1.033 -3.791 9.724 1.00 96.56 155 THR A C 1
ATOM 1204 O O . THR A 1 155 ? 1.831 -3.940 10.650 1.00 96.56 155 THR A O 1
ATOM 1207 N N . VAL A 1 156 ? 0.295 -2.695 9.557 1.00 97.81 156 VAL A N 1
ATOM 1208 C CA . VAL A 1 156 ? 0.365 -1.502 10.407 1.00 97.81 156 VAL A CA 1
ATOM 1209 C C . VAL A 1 156 ? -1.022 -0.974 10.730 1.00 97.81 156 VAL A C 1
ATOM 1211 O O . VAL A 1 156 ? -1.930 -1.049 9.903 1.00 97.81 156 VAL A O 1
ATOM 1214 N N . ASP A 1 157 ? -1.148 -0.373 11.908 1.00 98.44 157 ASP A N 1
ATOM 1215 C CA . ASP A 1 157 ? -2.253 0.524 12.225 1.00 98.44 157 ASP A CA 1
ATOM 1216 C C . ASP A 1 157 ? -1.860 1.943 11.792 1.00 98.44 157 ASP A C 1
ATOM 1218 O O . ASP A 1 157 ? -0.814 2.455 12.195 1.00 98.44 157 ASP A O 1
ATOM 1222 N N . VAL A 1 158 ? -2.697 2.615 11.004 1.00 98.56 158 VAL A N 1
ATOM 1223 C CA . VAL A 1 158 ? -2.423 3.988 10.553 1.00 98.56 158 VAL A CA 1
ATOM 1224 C C . VAL A 1 158 ? -3.473 4.943 11.096 1.00 98.56 158 VAL A C 1
ATOM 1226 O O . VAL A 1 158 ? -4.671 4.717 10.945 1.00 98.56 158 VAL A O 1
ATOM 1229 N N . GLN A 1 159 ? -3.013 6.031 11.706 1.00 98.62 159 GLN A N 1
ATOM 1230 C CA . GLN A 1 159 ? -3.831 7.188 12.045 1.00 98.62 159 GLN A CA 1
ATOM 1231 C C . GLN A 1 159 ? -3.583 8.283 11.009 1.00 98.62 159 GLN A C 1
ATOM 1233 O O . GLN A 1 159 ? -2.484 8.833 10.912 1.00 98.62 159 GLN A O 1
ATOM 1238 N N . PHE A 1 160 ? -4.603 8.593 10.217 1.00 98.56 160 PHE A N 1
ATOM 1239 C CA . PHE A 1 160 ? -4.540 9.703 9.275 1.00 98.56 160 PHE A CA 1
ATOM 1240 C C . PHE A 1 160 ? -4.864 10.999 10.008 1.00 98.56 160 PHE A C 1
ATOM 1242 O O . PHE A 1 160 ? -5.889 11.083 10.668 1.00 98.56 160 PHE A O 1
ATOM 1249 N N . LEU A 1 161 ? -3.986 11.995 9.908 1.00 98.56 161 LEU A N 1
ATOM 1250 C CA . LEU A 1 161 ? -4.123 13.263 10.614 1.00 98.56 161 LEU A CA 1
ATOM 1251 C C . LEU A 1 161 ? -4.532 14.381 9.659 1.00 98.56 161 LEU A C 1
ATOM 1253 O O . LEU A 1 161 ? -3.879 14.575 8.635 1.00 98.56 161 LEU A O 1
ATOM 1257 N N . LYS A 1 162 ? -5.527 15.187 10.025 1.00 98.12 162 LYS A N 1
ATOM 1258 C CA . LYS A 1 162 ? -5.845 16.457 9.359 1.00 98.12 162 LYS A CA 1
ATOM 1259 C C . LYS A 1 162 ? -5.855 17.581 10.386 1.00 98.12 162 LYS A C 1
ATOM 1261 O O . LYS A 1 162 ? -6.556 17.490 11.387 1.00 98.12 162 LYS A O 1
ATOM 1266 N N . ASN A 1 163 ? -5.067 18.633 10.168 1.00 97.31 163 ASN A N 1
ATOM 1267 C CA . ASN A 1 163 ? -4.885 19.731 11.124 1.00 97.31 163 ASN A CA 1
ATOM 1268 C C . ASN A 1 163 ? -4.511 19.237 12.541 1.00 97.31 163 ASN A C 1
ATOM 1270 O O . ASN A 1 163 ? -4.957 19.788 13.546 1.00 97.31 163 ASN A O 1
ATOM 1274 N N . GLY A 1 164 ? -3.720 18.161 12.621 1.00 94.19 164 GLY A N 1
ATOM 1275 C CA . GLY A 1 164 ? -3.295 17.544 13.884 1.00 94.19 164 GLY A CA 1
ATOM 1276 C C . GLY A 1 164 ? -4.344 16.675 14.592 1.00 94.19 164 GLY A C 1
ATOM 1277 O O . GLY A 1 164 ? -4.074 16.213 15.698 1.00 94.19 164 GLY A O 1
ATOM 1278 N N . GLN A 1 165 ? -5.507 16.432 13.982 1.00 95.94 165 GLN A N 1
ATOM 1279 C CA . GLN A 1 165 ? -6.566 15.570 14.520 1.00 95.94 165 GLN A CA 1
ATOM 1280 C C . GLN A 1 165 ? -6.642 14.253 13.747 1.00 95.94 165 GLN A C 1
ATOM 1282 O O . GLN A 1 165 ? -6.485 14.270 12.528 1.00 95.94 165 GLN A O 1
ATOM 1287 N N . VAL A 1 166 ? -6.864 13.148 14.469 1.00 89.31 166 VAL A N 1
ATOM 1288 C CA . VAL A 1 166 ? -7.143 11.806 13.915 1.00 89.31 166 VAL A CA 1
ATOM 1289 C C . VAL A 1 166 ? -8.583 11.735 13.423 1.00 89.31 166 VAL A C 1
ATOM 1291 O O . VAL A 1 166 ? -9.456 12.233 14.170 1.00 89.31 166 VAL A O 1
#

Radius of gyration: 25.5 Å; Cα contacts (8 Å, |Δi|>4): 142; chains: 1; bounding box: 61×62×72 Å

Secondary structure (DSSP, 8-state):
---------THHHHHHHHHHS-----PPPPPPPEEEEETTS-GGGTTHHHHTTS-HHHHHHHHHHHHHHHS-HHHHHHHHHHHHHHHTTSPTTHHHHHHHHHHHHT--HHHHHHHHHHHTSS-EEEEEEEE-TTS-EEEEEEEE-TTHHHHHHH--EEEEEBTTB-